Protein AF-A0A1J5PJY6-F1 (afdb_monomer_lite)

Sequence (87 aa):
MMPTGKDAYEITKDYIQSSVKAFDAEFPDKDYEFTQNADSVYIIKSHFDSRSINGTEVKTEFTATLKYNGGSSSDKHNWILVKLEEF

Radius of gyration: 13.1 Å; chains: 1; bounding box: 35×18×34 Å

Foldseek 3Di:
DQDDLQLVVVLVCVVCVVPDPQPDKAFDSPAKDWDADPQQKIKIWGWIWGADPVRDIDIKTKIWIKHAQDDDSNDNVRIDTPDMDID

Organism: NCBI:txid410659

pLDDT: mean 89.65, std 8.18, range [59.72, 96.69]

Secondary structure (DSSP, 8-state):
-PPPHHHHHHHHHHHHHHHS--TT-B--TTS-EEEEETTTEEEEEEEEEEE-TTS-EEEEEEEEEEEE-SS-TT-GGGEEEEEEEE-

Structure (mmCIF, N/CA/C/O backbone):
data_AF-A0A1J5PJY6-F1
#
_entry.id   AF-A0A1J5PJY6-F1
#
loop_
_atom_site.group_PDB
_atom_site.id
_atom_site.type_symbol
_atom_site.label_atom_id
_atom_site.label_alt_id
_atom_site.label_comp_id
_atom_site.label_asym_id
_atom_site.label_entity_id
_atom_site.label_seq_id
_atom_site.pdbx_PDB_ins_code
_atom_site.Cartn_x
_atom_site.Cartn_y
_atom_site.Cartn_z
_atom_site.occupancy
_atom_site.B_iso_or_equiv
_atom_site.auth_seq_id
_atom_site.auth_comp_id
_atom_site.auth_asym_id
_atom_site.auth_atom_id
_atom_site.pdbx_PDB_model_num
ATOM 1 N N . MET A 1 1 ? 13.560 6.219 -13.174 1.00 78.00 1 MET A N 1
ATOM 2 C CA . MET A 1 1 ? 13.941 5.944 -11.771 1.00 78.00 1 MET A CA 1
ATOM 3 C C . MET A 1 1 ? 12.946 4.934 -11.226 1.00 78.00 1 MET A C 1
ATOM 5 O O . MET A 1 1 ? 11.791 5.005 -11.631 1.00 78.00 1 MET A O 1
ATOM 9 N N . MET A 1 2 ? 13.382 3.973 -10.412 1.00 87.31 2 MET A N 1
ATOM 10 C CA . MET A 1 2 ? 12.444 3.044 -9.773 1.00 87.31 2 MET A CA 1
ATOM 11 C C . MET A 1 2 ? 11.712 3.757 -8.626 1.00 87.31 2 MET A C 1
ATOM 13 O O . MET A 1 2 ? 12.353 4.559 -7.943 1.00 87.31 2 MET A O 1
ATOM 17 N N . PRO A 1 3 ? 10.413 3.487 -8.413 1.00 92.62 3 PRO A N 1
ATOM 18 C CA . PRO A 1 3 ? 9.685 4.001 -7.259 1.00 92.62 3 PRO A CA 1
ATOM 19 C C . PRO A 1 3 ? 10.323 3.606 -5.924 1.00 92.62 3 PRO A C 1
ATOM 21 O O . PRO A 1 3 ? 10.945 2.546 -5.803 1.00 92.62 3 PRO A O 1
ATOM 24 N N . THR A 1 4 ? 10.125 4.445 -4.915 1.00 93.81 4 THR A N 1
ATOM 25 C CA . THR A 1 4 ? 10.523 4.185 -3.530 1.00 93.81 4 THR A CA 1
ATOM 26 C C . THR A 1 4 ? 9.438 3.417 -2.772 1.00 93.81 4 THR A C 1
ATOM 28 O O . THR A 1 4 ? 8.299 3.301 -3.226 1.00 93.81 4 THR A O 1
ATOM 31 N N . GLY A 1 5 ? 9.768 2.935 -1.569 1.00 92.81 5 GLY A N 1
ATOM 32 C CA . GLY A 1 5 ? 8.769 2.384 -0.649 1.00 92.81 5 GLY A CA 1
ATOM 33 C C . GLY A 1 5 ? 7.659 3.378 -0.306 1.00 92.81 5 GLY A C 1
ATOM 34 O O . GLY A 1 5 ? 6.505 2.980 -0.206 1.00 92.81 5 GLY A O 1
ATOM 35 N N . LYS A 1 6 ? 7.986 4.676 -0.222 1.00 94.50 6 LYS A N 1
ATOM 36 C CA . LYS A 1 6 ? 7.003 5.735 0.023 1.00 94.50 6 LYS A CA 1
ATOM 37 C C . LYS A 1 6 ? 6.018 5.865 -1.136 1.00 94.50 6 LYS A C 1
ATOM 39 O O . LYS A 1 6 ? 4.823 5.932 -0.889 1.00 94.50 6 LYS A O 1
ATOM 44 N N . ASP A 1 7 ? 6.502 5.861 -2.379 1.00 95.06 7 ASP A N 1
ATOM 45 C CA . ASP A 1 7 ? 5.626 5.903 -3.559 1.00 95.06 7 ASP A CA 1
ATOM 46 C C . ASP A 1 7 ? 4.644 4.723 -3.550 1.00 95.06 7 ASP A C 1
ATOM 48 O O . ASP A 1 7 ? 3.439 4.907 -3.684 1.00 95.06 7 ASP A O 1
ATOM 52 N N . ALA A 1 8 ? 5.154 3.508 -3.326 1.00 95.56 8 ALA A N 1
ATOM 53 C CA . ALA A 1 8 ? 4.323 2.311 -3.250 1.00 95.56 8 ALA A CA 1
ATOM 54 C C . ALA A 1 8 ? 3.324 2.365 -2.078 1.00 95.56 8 ALA A C 1
ATOM 56 O O . ALA A 1 8 ? 2.187 1.911 -2.221 1.00 95.56 8 ALA A O 1
ATOM 57 N N . TYR A 1 9 ? 3.722 2.935 -0.936 1.00 96.19 9 TYR A N 1
ATOM 58 C CA . TYR A 1 9 ? 2.856 3.097 0.229 1.00 96.19 9 TYR A CA 1
ATOM 59 C C . TYR A 1 9 ? 1.702 4.069 -0.036 1.00 96.19 9 TYR A C 1
ATOM 61 O O . TYR A 1 9 ? 0.557 3.710 0.221 1.00 96.19 9 TYR A O 1
ATOM 69 N N . GLU A 1 10 ? 1.959 5.241 -0.625 1.00 95.50 10 GLU A N 1
ATOM 70 C CA . GLU A 1 10 ? 0.891 6.191 -0.985 1.00 95.50 10 GLU A CA 1
ATOM 71 C C . GLU A 1 10 ? -0.124 5.558 -1.949 1.00 95.50 10 GLU A C 1
ATOM 73 O O . GLU A 1 10 ? -1.328 5.599 -1.706 1.00 95.50 10 GLU A O 1
ATOM 78 N N . ILE A 1 11 ? 0.352 4.851 -2.979 1.00 96.00 11 ILE A N 1
ATOM 79 C CA . ILE A 1 11 ? -0.532 4.132 -3.907 1.00 96.00 11 ILE A CA 1
ATOM 80 C C . ILE A 1 11 ? -1.3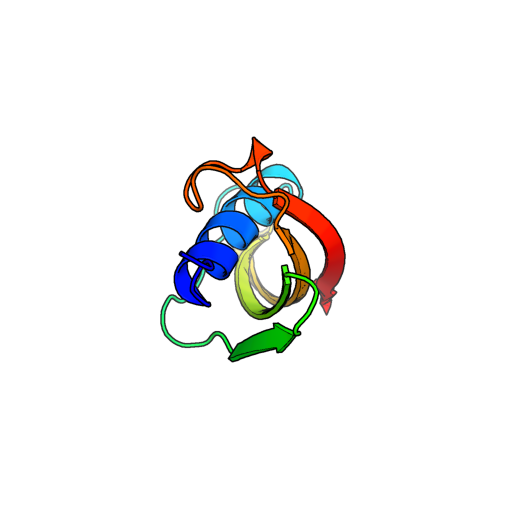29 3.028 -3.196 1.00 96.00 11 ILE A C 1
ATOM 82 O O . ILE A 1 11 ? -2.483 2.764 -3.540 1.00 96.00 11 ILE A O 1
ATOM 86 N N . THR A 1 12 ? -0.742 2.380 -2.186 1.00 94.94 12 THR A N 1
ATOM 87 C CA . THR A 1 12 ? -1.442 1.380 -1.369 1.00 94.94 12 THR A CA 1
ATOM 88 C C . THR A 1 12 ? -2.609 2.000 -0.610 1.00 94.94 12 THR A C 1
ATOM 90 O O . THR A 1 12 ? -3.702 1.432 -0.640 1.00 94.94 12 THR A O 1
ATOM 93 N N . LYS A 1 13 ? -2.417 3.174 0.011 1.00 93.81 13 LYS A N 1
ATOM 94 C CA . LYS A 1 13 ? -3.491 3.909 0.700 1.00 93.81 13 LYS A CA 1
ATOM 95 C C . LYS A 1 13 ? -4.646 4.198 -0.254 1.00 93.81 13 LYS A C 1
ATOM 97 O O . LYS A 1 13 ? -5.786 3.879 0.072 1.00 93.81 13 LYS A O 1
ATOM 102 N N . ASP A 1 14 ? -4.348 4.671 -1.466 1.00 92.31 14 ASP A N 1
ATOM 103 C CA . ASP A 1 14 ? -5.367 4.948 -2.486 1.00 92.31 14 ASP A CA 1
ATOM 104 C C . ASP A 1 14 ? -6.166 3.697 -2.874 1.00 92.31 14 ASP A C 1
ATOM 106 O O . ASP A 1 14 ? -7.363 3.774 -3.170 1.00 92.31 14 ASP A O 1
ATOM 110 N N . TYR A 1 15 ? -5.514 2.533 -2.962 1.00 92.00 15 TYR A N 1
ATOM 111 C CA . TYR A 1 15 ? -6.195 1.265 -3.229 1.00 92.00 15 TYR A CA 1
ATOM 112 C C . TYR A 1 15 ? -7.081 0.843 -2.060 1.00 92.00 15 TYR A C 1
ATOM 114 O O . TYR A 1 15 ? -8.251 0.528 -2.284 1.00 92.00 15 TYR A O 1
ATOM 122 N N . ILE A 1 16 ? -6.550 0.884 -0.837 1.00 89.69 16 ILE A N 1
ATOM 123 C CA . ILE A 1 16 ? -7.279 0.493 0.369 1.00 89.69 16 ILE A CA 1
ATOM 124 C C . ILE A 1 16 ? -8.490 1.410 0.547 1.00 89.69 16 ILE A C 1
ATOM 126 O O . ILE A 1 16 ? -9.605 0.905 0.511 1.00 89.69 16 ILE A O 1
ATOM 130 N N . GLN A 1 17 ? -8.321 2.734 0.571 1.00 87.75 17 GLN A N 1
ATOM 131 C CA . GLN A 1 17 ? -9.420 3.706 0.700 1.00 87.75 17 GLN A CA 1
ATOM 132 C C . GLN A 1 17 ? -10.519 3.547 -0.363 1.00 87.75 17 GLN A C 1
ATOM 134 O O . GLN A 1 17 ? -11.686 3.805 -0.089 1.00 87.75 17 GLN A O 1
ATOM 139 N N . SER A 1 18 ? -10.168 3.102 -1.575 1.00 84.12 18 SER A N 1
ATOM 140 C CA . SER A 1 18 ? -11.161 2.817 -2.623 1.00 84.12 18 SER A CA 1
ATOM 141 C C . SER A 1 18 ? -11.924 1.502 -2.398 1.00 84.12 18 SER A C 1
ATOM 143 O O . SER A 1 18 ? -13.005 1.321 -2.957 1.00 84.12 18 SER A O 1
ATOM 145 N N . SER A 1 19 ? -11.345 0.558 -1.653 1.00 78.25 19 SER A N 1
ATOM 146 C CA . SER A 1 19 ? -11.846 -0.813 -1.482 1.00 78.25 19 SER A CA 1
ATOM 147 C C . SER A 1 19 ? -12.575 -1.038 -0.156 1.00 78.25 19 SER A C 1
ATOM 149 O O . SER A 1 19 ? -13.645 -1.651 -0.146 1.00 78.25 19 SER A O 1
ATOM 151 N N . VAL A 1 20 ? -12.052 -0.507 0.952 1.00 69.75 20 VAL A N 1
ATOM 152 C CA . VAL A 1 20 ? -12.727 -0.562 2.245 1.00 69.75 20 VAL A CA 1
ATOM 153 C C . VAL A 1 20 ? -13.769 0.541 2.318 1.00 69.75 20 VAL A C 1
ATOM 155 O O . VAL A 1 20 ? -13.491 1.715 2.101 1.00 69.75 20 VAL A O 1
ATOM 158 N N . LYS A 1 21 ? -14.994 0.173 2.703 1.00 63.91 21 LYS A N 1
ATOM 159 C CA . LYS A 1 21 ? -16.061 1.120 3.071 1.00 63.91 21 LYS A CA 1
ATOM 160 C C . LYS A 1 21 ? -15.788 1.780 4.434 1.00 63.91 21 LYS A C 1
ATOM 162 O O . LYS A 1 21 ? -16.708 1.969 5.226 1.00 63.91 21 LYS A O 1
ATOM 167 N N . ALA A 1 22 ? -14.529 2.065 4.738 1.00 59.78 22 ALA A N 1
ATOM 168 C CA . ALA A 1 22 ? -14.115 2.773 5.931 1.00 59.78 22 ALA A CA 1
ATOM 169 C C . ALA A 1 22 ? -14.110 4.261 5.583 1.00 59.78 22 ALA A C 1
ATOM 171 O O . ALA A 1 22 ? -13.213 4.742 4.900 1.00 59.78 22 ALA A O 1
ATOM 172 N N . PHE A 1 23 ? -15.155 4.973 6.007 1.00 59.72 23 PHE A N 1
ATOM 173 C CA . PHE A 1 23 ? -15.308 6.405 5.731 1.00 59.72 23 PHE A CA 1
ATOM 174 C C . PHE A 1 23 ? -14.167 7.260 6.319 1.00 59.72 23 PHE A C 1
ATOM 176 O O . PHE A 1 23 ? -13.937 8.350 5.814 1.00 59.72 23 PHE A O 1
ATOM 183 N N . ASP A 1 24 ? -13.429 6.733 7.305 1.00 76.12 24 ASP A N 1
ATOM 184 C CA . ASP A 1 24 ? -12.364 7.423 8.044 1.00 76.12 24 ASP A CA 1
ATOM 185 C C . ASP A 1 24 ? -11.161 6.483 8.288 1.00 76.12 24 ASP A C 1
ATOM 187 O O . ASP A 1 24 ? -10.830 6.176 9.431 1.00 76.12 24 ASP A O 1
ATOM 191 N N . ALA A 1 25 ? -10.559 5.928 7.228 1.00 86.56 25 ALA A N 1
ATOM 192 C CA . ALA A 1 25 ? -9.339 5.124 7.368 1.00 86.56 25 ALA A CA 1
ATOM 193 C C . ALA A 1 25 ? -8.097 6.025 7.511 1.00 86.56 25 ALA A C 1
ATOM 195 O O . ALA A 1 25 ? -7.740 6.749 6.574 1.00 86.56 25 ALA A O 1
ATOM 196 N N . GLU A 1 26 ? -7.426 5.953 8.660 1.00 90.25 26 GLU A N 1
ATOM 197 C CA . GLU A 1 26 ? -6.179 6.658 8.965 1.00 90.25 26 GLU A CA 1
ATOM 198 C C . GLU A 1 26 ? -4.973 5.726 8.802 1.00 90.25 26 GLU A C 1
ATOM 200 O O . GLU A 1 26 ? -4.961 4.599 9.295 1.00 90.25 26 GLU A O 1
ATOM 205 N N . PHE A 1 27 ? -3.943 6.202 8.099 1.00 91.06 27 PHE A N 1
ATOM 206 C CA . PHE A 1 27 ? -2.747 5.426 7.769 1.00 91.06 27 PHE A CA 1
ATOM 207 C C . PHE A 1 27 ? -1.508 6.073 8.408 1.00 91.06 27 PHE A C 1
ATOM 209 O O . PHE A 1 27 ? -1.206 7.229 8.099 1.00 91.06 27 PHE A O 1
ATOM 216 N N . PRO A 1 28 ? -0.760 5.365 9.267 1.00 88.81 28 PRO A N 1
ATOM 217 C CA . PRO A 1 28 ? 0.428 5.906 9.910 1.00 88.81 28 PRO A CA 1
ATOM 218 C C . PRO A 1 28 ? 1.636 5.923 8.964 1.00 88.81 28 PRO A C 1
ATOM 220 O O . PRO A 1 28 ? 2.194 4.893 8.599 1.00 88.81 28 PRO A O 1
ATOM 223 N N . ASP A 1 29 ? 2.132 7.121 8.654 1.00 82.50 29 ASP A N 1
ATOM 224 C CA . ASP A 1 29 ? 3.241 7.335 7.708 1.00 82.50 29 ASP A CA 1
ATOM 225 C C . ASP A 1 29 ? 4.604 6.760 8.128 1.00 82.50 29 ASP A C 1
ATOM 227 O O . ASP A 1 29 ? 5.530 6.710 7.315 1.00 82.50 29 ASP A O 1
ATOM 231 N N . LY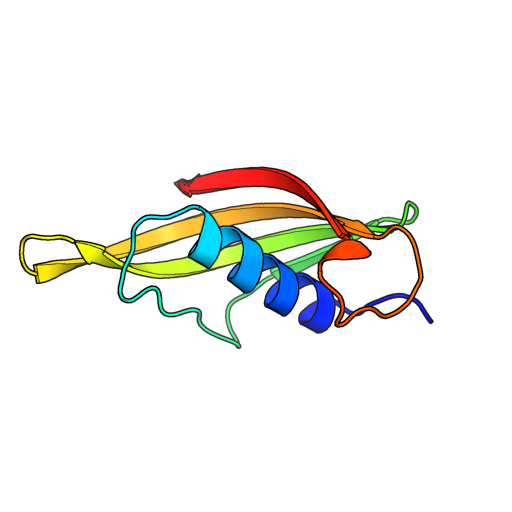S A 1 30 ? 4.766 6.379 9.400 1.00 80.69 30 LYS A N 1
ATOM 232 C CA . LYS A 1 30 ? 6.058 5.970 9.979 1.00 80.69 30 LYS A CA 1
ATOM 233 C C . LYS A 1 30 ? 6.168 4.478 10.286 1.00 80.69 30 LYS A C 1
ATOM 235 O O . LYS A 1 30 ? 7.282 4.010 10.498 1.00 80.69 30 LYS A O 1
ATOM 240 N N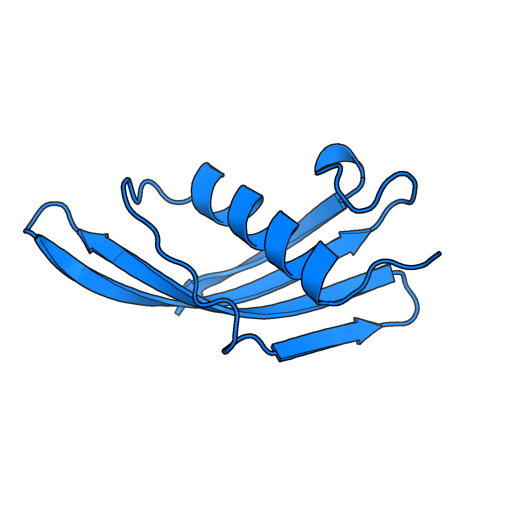 . ASP A 1 31 ? 5.056 3.749 10.240 1.00 84.19 31 ASP A N 1
ATOM 241 C CA . ASP A 1 31 ? 4.965 2.371 10.735 1.00 84.19 31 ASP A CA 1
ATOM 242 C C . ASP A 1 31 ? 4.674 1.378 9.599 1.00 84.19 31 ASP A C 1
ATOM 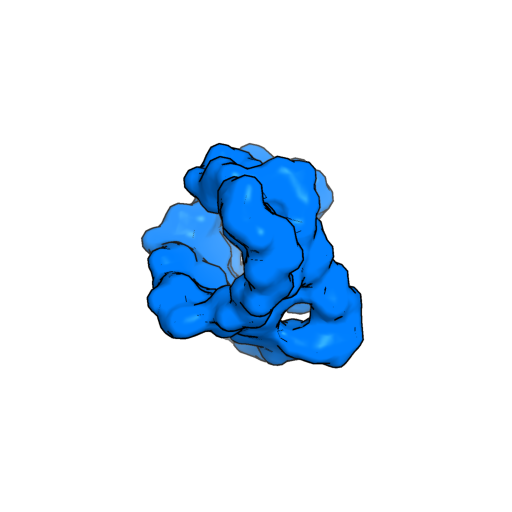244 O O . ASP A 1 31 ? 3.914 0.421 9.759 1.00 84.19 31 ASP A O 1
ATOM 248 N N . TYR A 1 32 ? 5.242 1.625 8.416 1.00 91.62 32 TYR A N 1
ATOM 249 C CA . TYR A 1 32 ? 5.187 0.677 7.310 1.00 91.62 32 TYR A CA 1
ATOM 250 C C . TYR A 1 32 ? 6.560 0.072 7.039 1.00 91.62 32 TYR A C 1
ATOM 252 O O . TYR A 1 32 ? 7.591 0.747 7.036 1.00 91.62 32 TYR A O 1
ATOM 260 N N . GLU A 1 33 ? 6.554 -1.221 6.753 1.00 94.12 33 GLU A N 1
ATOM 261 C CA . GLU A 1 33 ? 7.693 -1.920 6.188 1.00 94.12 33 GLU A CA 1
ATOM 262 C C . GLU A 1 33 ? 7.473 -2.072 4.689 1.00 94.12 33 GLU A C 1
ATOM 264 O O . GLU A 1 33 ? 6.352 -2.321 4.231 1.00 94.12 33 GLU A O 1
ATOM 269 N N . PHE A 1 34 ? 8.549 -1.959 3.912 1.00 94.56 34 PHE A N 1
ATOM 270 C CA . PHE A 1 34 ? 8.494 -2.278 2.495 1.00 94.56 34 PHE A CA 1
ATOM 271 C C . PHE A 1 34 ? 9.642 -3.183 2.070 1.00 94.56 34 PHE A C 1
ATOM 273 O O . PHE A 1 34 ? 10.762 -3.097 2.569 1.00 94.56 34 PHE A O 1
ATOM 280 N N . THR A 1 35 ? 9.360 -4.047 1.103 1.00 94.44 35 THR A N 1
ATOM 281 C CA . THR A 1 35 ? 10.362 -4.834 0.383 1.00 94.44 35 THR A CA 1
ATOM 282 C C . THR A 1 35 ? 10.173 -4.609 -1.107 1.00 94.44 35 THR A C 1
ATOM 284 O O . THR A 1 35 ? 9.055 -4.700 -1.613 1.00 94.44 35 THR A O 1
ATOM 287 N N .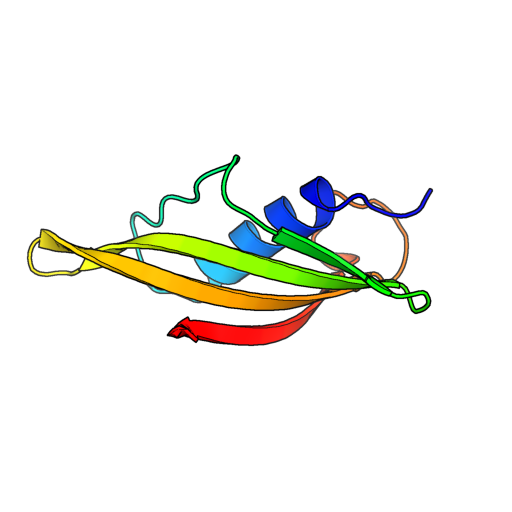 GLN A 1 36 ? 11.266 -4.316 -1.808 1.00 90.56 36 GLN A N 1
ATOM 288 C CA . GLN A 1 36 ? 11.286 -4.198 -3.261 1.00 90.56 36 GLN A CA 1
ATOM 289 C C . GLN A 1 36 ? 12.042 -5.386 -3.856 1.00 90.56 36 GLN A C 1
ATOM 291 O O . GLN A 1 36 ? 13.196 -5.630 -3.508 1.00 90.56 36 GLN A O 1
ATOM 296 N N . ASN A 1 37 ? 11.405 -6.080 -4.795 1.00 84.69 37 ASN A N 1
ATOM 297 C CA . ASN A 1 37 ? 12.027 -7.149 -5.570 1.00 84.69 37 ASN A CA 1
ATOM 298 C C . ASN A 1 37 ? 12.468 -6.637 -6.952 1.00 84.69 37 ASN A C 1
ATOM 300 O O . ASN A 1 37 ? 11.983 -5.612 -7.437 1.00 84.69 37 ASN A O 1
ATOM 304 N N . ALA A 1 38 ? 13.374 -7.375 -7.603 1.00 76.69 38 ALA A N 1
ATOM 305 C CA . ALA A 1 38 ? 13.969 -6.992 -8.889 1.00 76.69 38 ALA A CA 1
ATOM 306 C C . ALA A 1 38 ? 12.940 -6.797 -10.025 1.00 76.69 38 ALA A C 1
ATOM 308 O O . ALA A 1 38 ? 13.167 -5.985 -10.917 1.00 76.69 38 ALA A O 1
ATOM 309 N N . ASP A 1 39 ? 11.783 -7.459 -9.951 1.00 82.38 39 ASP A N 1
ATOM 310 C CA . ASP A 1 39 ? 10.731 -7.429 -10.979 1.00 82.38 39 ASP A CA 1
ATOM 311 C C . ASP A 1 39 ? 9.730 -6.269 -10.822 1.00 82.38 39 ASP A C 1
ATOM 313 O O . ASP A 1 39 ? 8.562 -6.386 -11.204 1.00 82.38 39 ASP A O 1
ATOM 317 N N . SER A 1 40 ? 10.154 -5.154 -10.214 1.00 91.12 40 SER A N 1
ATOM 318 C CA . SER A 1 40 ? 9.287 -3.995 -9.933 1.00 91.12 40 SER A CA 1
ATOM 319 C C . SER A 1 40 ? 8.068 -4.347 -9.066 1.00 91.12 40 SER A C 1
ATOM 321 O O . SER A 1 40 ? 7.005 -3.733 -9.182 1.00 91.12 40 SER A O 1
ATOM 323 N N . VAL A 1 41 ? 8.231 -5.343 -8.191 1.00 94.94 41 VAL A N 1
ATOM 324 C CA . VAL A 1 41 ? 7.225 -5.769 -7.213 1.00 94.94 41 VAL A CA 1
ATOM 325 C C . VAL A 1 41 ? 7.562 -5.180 -5.851 1.00 94.94 41 VAL A C 1
ATOM 327 O O . VAL A 1 41 ? 8.699 -5.281 -5.387 1.00 94.94 41 VAL A O 1
ATOM 330 N N . TYR A 1 42 ? 6.555 -4.593 -5.215 1.00 96.44 42 TYR A N 1
ATOM 331 C CA . TYR A 1 42 ? 6.636 -3.929 -3.924 1.00 96.44 42 TYR A CA 1
ATOM 332 C C . TYR A 1 42 ? 5.687 -4.618 -2.957 1.00 96.44 42 TYR A C 1
ATOM 334 O O . TYR A 1 42 ? 4.504 -4.774 -3.252 1.00 96.44 42 TYR A O 1
ATOM 342 N N . ILE A 1 43 ? 6.208 -5.033 -1.809 1.00 96.50 43 ILE A N 1
ATOM 343 C CA . ILE A 1 43 ? 5.420 -5.603 -0.719 1.00 96.50 43 ILE A CA 1
ATOM 344 C C . ILE A 1 43 ? 5.415 -4.581 0.404 1.00 96.50 43 ILE A C 1
ATOM 346 O O . ILE A 1 43 ? 6.483 -4.199 0.875 1.00 96.50 43 ILE A O 1
ATOM 350 N N . ILE A 1 44 ? 4.228 -4.156 0.812 1.00 96.50 44 ILE A N 1
ATOM 351 C CA . ILE A 1 44 ? 3.987 -3.192 1.879 1.00 96.50 44 ILE A CA 1
ATOM 352 C C . ILE A 1 44 ? 3.296 -3.921 3.020 1.00 96.50 44 ILE A C 1
ATOM 354 O O . ILE A 1 44 ? 2.271 -4.566 2.802 1.00 96.50 44 ILE A O 1
ATOM 358 N N . LYS A 1 45 ? 3.835 -3.795 4.230 1.00 96.25 45 LYS A N 1
ATOM 359 C CA . LYS A 1 45 ? 3.175 -4.233 5.460 1.00 96.25 45 LYS A CA 1
ATOM 360 C C . LYS A 1 45 ? 2.940 -3.023 6.337 1.00 96.25 45 LYS A C 1
ATOM 362 O O . LYS A 1 45 ? 3.872 -2.261 6.582 1.00 96.25 45 LYS A O 1
ATOM 367 N N . SER A 1 46 ? 1.708 -2.825 6.775 1.00 96.12 46 SER 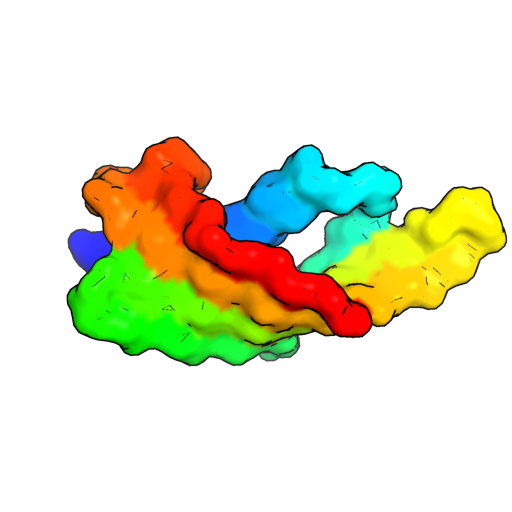A N 1
ATOM 368 C CA . SER A 1 46 ? 1.355 -1.730 7.676 1.00 96.12 46 SER A CA 1
ATOM 369 C C . SER A 1 46 ? 0.004 -2.029 8.322 1.00 96.12 46 SER A C 1
ATOM 371 O O . SER A 1 46 ? -0.460 -3.168 8.320 1.00 96.12 46 SER A O 1
ATOM 373 N N . HIS A 1 47 ? -0.624 -1.007 8.880 1.00 94.31 47 HIS A N 1
ATOM 374 C CA . HIS A 1 47 ? -1.991 -1.059 9.361 1.00 94.31 47 HIS A CA 1
ATOM 375 C C . HIS A 1 47 ? -2.726 0.218 8.970 1.00 94.31 47 HIS A C 1
ATOM 377 O O . HIS A 1 47 ? -2.106 1.199 8.556 1.00 94.31 47 HIS A O 1
ATOM 383 N N . PHE A 1 48 ? -4.042 0.197 9.107 1.00 92.62 48 PHE A N 1
ATOM 384 C CA . PHE A 1 48 ? -4.850 1.403 9.157 1.00 92.62 48 PHE A CA 1
ATOM 385 C C . PHE A 1 48 ? -5.832 1.307 10.315 1.00 92.62 48 PHE A C 1
ATOM 387 O O . PHE A 1 48 ? -6.293 0.218 10.665 1.00 92.62 48 PHE A O 1
ATOM 394 N N . ASP A 1 49 ? -6.150 2.454 10.895 1.00 91.25 49 ASP A N 1
ATOM 395 C CA . ASP A 1 49 ? -7.188 2.573 11.906 1.00 91.25 49 ASP A CA 1
ATOM 396 C C . ASP A 1 49 ? -8.462 3.067 11.224 1.00 91.25 49 ASP A C 1
ATOM 398 O O . ASP A 1 49 ? -8.434 3.979 10.401 1.00 91.25 49 ASP A O 1
ATOM 402 N N . SER A 1 50 ? -9.593 2.432 11.510 1.00 89.06 50 SER A N 1
ATOM 403 C CA . SER A 1 50 ? -10.886 2.800 10.937 1.00 89.06 50 SER A CA 1
ATOM 404 C C . SER A 1 50 ? -11.971 2.811 11.997 1.00 89.06 50 SER A C 1
ATOM 406 O O . SER A 1 50 ? -11.922 2.070 12.978 1.00 89.06 50 SER A O 1
ATOM 408 N N . ARG A 1 51 ? -12.997 3.638 11.801 1.00 84.62 51 ARG A N 1
ATOM 409 C CA . ARG A 1 51 ? -14.165 3.649 12.682 1.00 84.62 51 ARG A CA 1
ATOM 410 C C . ARG A 1 51 ? -15.287 2.800 12.094 1.00 84.62 51 ARG A C 1
ATOM 412 O O . ARG A 1 51 ? -15.776 3.056 10.995 1.00 84.62 51 ARG A O 1
ATOM 419 N N . SER A 1 52 ? -15.726 1.799 12.850 1.00 75.69 52 SER A N 1
ATOM 420 C CA . SER A 1 52 ? -16.924 1.024 12.516 1.00 75.69 52 SER A CA 1
ATOM 421 C C . SER A 1 52 ? -18.198 1.865 12.669 1.00 75.69 52 SER A C 1
ATOM 423 O O . SER A 1 52 ? -18.217 2.877 13.371 1.00 75.69 52 SER A O 1
ATOM 425 N N . ILE A 1 53 ? -19.308 1.398 12.089 1.00 75.94 53 ILE A N 1
ATOM 426 C CA . ILE A 1 53 ? -20.625 2.056 12.196 1.00 75.94 53 ILE A CA 1
ATOM 427 C C . ILE A 1 53 ? -21.097 2.290 13.644 1.00 75.94 53 ILE A C 1
ATOM 429 O O . ILE A 1 53 ? -21.913 3.174 13.886 1.00 75.94 53 ILE A O 1
ATOM 433 N N . ASN A 1 54 ? -20.570 1.527 14.606 1.00 80.50 54 ASN A N 1
ATOM 434 C CA . ASN A 1 54 ? -20.926 1.617 16.023 1.00 80.50 54 ASN A CA 1
ATOM 435 C C . ASN A 1 54 ? -19.993 2.556 16.811 1.00 80.50 54 ASN A C 1
ATOM 437 O O . ASN A 1 54 ? -20.094 2.634 18.033 1.00 80.50 54 ASN A O 1
ATOM 441 N N . GLY A 1 55 ? -19.065 3.240 16.135 1.00 79.25 55 GLY A N 1
ATOM 442 C CA . GLY A 1 55 ? -18.108 4.160 16.750 1.00 79.25 55 GLY A CA 1
ATOM 443 C C . GLY A 1 55 ? -16.857 3.495 17.328 1.00 79.25 55 GLY A C 1
ATOM 444 O O . GLY A 1 55 ? -15.984 4.198 17.824 1.00 79.25 55 GLY A O 1
ATOM 445 N N . THR A 1 56 ? -16.740 2.166 17.256 1.00 83.69 56 THR A N 1
ATOM 446 C CA . THR A 1 56 ? -15.537 1.442 17.689 1.00 83.69 56 THR A CA 1
ATOM 447 C C . THR A 1 56 ? -14.411 1.639 16.682 1.00 83.69 56 THR A C 1
ATOM 449 O O . THR A 1 56 ? -14.623 1.401 15.489 1.00 83.69 56 THR A O 1
ATOM 452 N N . GLU A 1 57 ? -13.242 2.045 17.173 1.00 87.62 57 GLU A N 1
ATOM 453 C CA . GLU A 1 57 ? -11.993 2.064 16.410 1.00 87.62 57 GLU A CA 1
ATOM 454 C C . GLU A 1 57 ? -11.477 0.638 16.217 1.00 87.62 57 GLU A C 1
ATOM 456 O O . GLU A 1 57 ? -11.413 -0.160 17.155 1.00 87.62 57 GLU A O 1
ATOM 461 N N . VAL A 1 58 ? -11.154 0.316 14.972 1.00 88.75 58 VAL A N 1
ATOM 462 C CA . VAL A 1 58 ? -10.660 -0.978 14.528 1.00 88.75 58 VAL A CA 1
ATOM 463 C C . VAL A 1 58 ? -9.339 -0.735 13.827 1.00 88.75 58 VAL A C 1
ATOM 465 O O . VAL A 1 58 ? -9.296 -0.080 12.786 1.00 88.75 58 VAL A O 1
ATOM 468 N N . LYS A 1 59 ? -8.281 -1.292 14.406 1.00 91.69 59 LYS A N 1
ATOM 469 C CA . LYS A 1 59 ? -6.981 -1.404 13.766 1.00 91.69 59 LYS A CA 1
ATOM 470 C C . LYS A 1 59 ? -6.980 -2.643 12.881 1.00 91.69 59 LYS A C 1
ATOM 472 O O . LYS A 1 59 ? -7.226 -3.739 13.381 1.00 91.69 59 LYS A O 1
ATOM 477 N N . THR A 1 60 ? -6.696 -2.467 11.599 1.00 91.31 60 THR A N 1
ATOM 478 C CA . THR A 1 60 ? -6.590 -3.557 10.626 1.00 91.31 60 THR A CA 1
ATOM 479 C C . THR A 1 60 ? -5.171 -3.604 10.099 1.00 91.31 60 THR A C 1
ATOM 481 O O . THR A 1 60 ? -4.687 -2.643 9.496 1.00 91.31 60 THR A O 1
ATOM 484 N N . GLU A 1 61 ? -4.488 -4.717 10.343 1.00 94.62 61 GLU A N 1
ATOM 485 C CA . GLU A 1 61 ? -3.171 -4.953 9.764 1.00 94.62 61 GLU A CA 1
ATOM 486 C C . GLU A 1 61 ? -3.337 -5.417 8.321 1.00 94.62 61 GLU A C 1
ATOM 488 O O . GLU A 1 61 ? -4.293 -6.113 7.982 1.00 94.62 61 GLU A O 1
ATOM 493 N N . PHE A 1 62 ? -2.409 -5.039 7.447 1.00 94.12 62 PHE A N 1
ATOM 494 C CA . PHE A 1 62 ? -2.467 -5.465 6.060 1.00 94.12 62 PHE A CA 1
ATOM 495 C C . PHE A 1 62 ? -1.099 -5.779 5.470 1.00 94.12 62 PHE A C 1
ATOM 497 O O . PHE A 1 62 ? -0.062 -5.228 5.849 1.00 94.12 62 PHE A O 1
ATOM 504 N N . THR A 1 63 ? -1.123 -6.650 4.465 1.00 96.44 63 THR A N 1
ATOM 505 C CA . THR A 1 63 ? -0.025 -6.855 3.523 1.00 96.44 63 THR A CA 1
ATOM 506 C C . THR A 1 63 ? -0.528 -6.609 2.105 1.00 96.44 63 THR A C 1
ATOM 508 O O . THR A 1 63 ? -1.417 -7.305 1.616 1.00 96.44 63 THR A O 1
ATOM 511 N N . ALA A 1 64 ? 0.064 -5.632 1.422 1.00 95.94 64 ALA A N 1
ATOM 512 C CA . ALA A 1 64 ? -0.241 -5.303 0.037 1.00 95.94 64 ALA A CA 1
ATOM 513 C C . ALA A 1 64 ? 0.940 -5.655 -0.869 1.00 95.94 64 ALA A C 1
ATOM 515 O O . ALA A 1 64 ? 2.090 -5.350 -0.566 1.00 95.94 64 ALA A O 1
ATOM 516 N N . THR A 1 65 ? 0.659 -6.286 -2.004 1.00 96.56 65 THR A N 1
ATOM 517 C CA . THR A 1 65 ? 1.636 -6.537 -3.067 1.00 96.56 65 THR A CA 1
ATOM 518 C C . THR A 1 65 ? 1.244 -5.727 -4.291 1.00 96.56 65 THR A C 1
ATOM 520 O O . THR A 1 65 ? 0.169 -5.941 -4.854 1.00 96.56 65 THR A O 1
ATOM 523 N N . LEU A 1 66 ? 2.121 -4.828 -4.728 1.00 96.19 66 LEU A N 1
ATOM 524 C CA . LEU A 1 66 ? 1.939 -4.012 -5.921 1.00 96.19 66 LEU A CA 1
ATOM 525 C C . LEU A 1 66 ? 2.987 -4.341 -6.972 1.00 96.19 66 LEU A C 1
ATOM 527 O O . LEU A 1 66 ? 4.134 -4.651 -6.657 1.00 96.19 66 LEU A O 1
ATOM 531 N N . LYS A 1 67 ? 2.598 -4.214 -8.236 1.00 96.25 67 LYS A N 1
ATOM 532 C CA . LYS A 1 67 ? 3.507 -4.255 -9.376 1.00 96.25 67 LYS A CA 1
ATOM 533 C C . LYS A 1 67 ? 3.504 -2.906 -10.077 1.00 96.25 67 LYS A C 1
ATOM 535 O O . LYS A 1 67 ? 2.441 -2.406 -10.441 1.00 96.25 67 LYS A O 1
ATOM 540 N N . TYR A 1 68 ? 4.688 -2.344 -10.279 1.00 96.38 68 TYR A N 1
ATOM 541 C CA . TYR A 1 68 ? 4.874 -1.115 -11.038 1.00 96.38 68 TYR A CA 1
ATOM 542 C C . TYR A 1 68 ? 5.119 -1.417 -12.520 1.00 96.38 68 TYR A C 1
ATOM 544 O O . TYR A 1 68 ? 5.967 -2.243 -12.856 1.00 96.38 68 TYR A O 1
ATOM 552 N N . ASN A 1 69 ? 4.396 -0.730 -13.406 1.00 95.19 69 ASN A N 1
ATOM 553 C CA . ASN A 1 69 ? 4.429 -0.952 -14.856 1.00 95.19 69 ASN A CA 1
ATOM 554 C C . ASN A 1 69 ? 5.227 0.112 -15.632 1.00 95.19 69 ASN A C 1
ATOM 556 O O . ASN A 1 69 ? 5.278 0.057 -16.860 1.00 95.19 69 ASN A O 1
ATOM 560 N N . GLY A 1 70 ? 5.873 1.057 -14.942 1.00 92.44 70 GLY A N 1
ATOM 561 C CA . GLY A 1 70 ? 6.584 2.175 -15.570 1.00 92.44 70 GLY A CA 1
ATOM 562 C C . GLY A 1 70 ? 5.703 3.412 -15.768 1.00 92.44 70 GLY A C 1
ATOM 563 O O . GLY A 1 70 ? 4.485 3.323 -15.730 1.00 92.44 70 GLY A O 1
ATOM 564 N N . GLY A 1 71 ? 6.327 4.578 -15.967 1.00 93.44 71 GLY A N 1
ATOM 565 C CA . GLY A 1 71 ? 5.633 5.870 -16.042 1.00 93.44 71 GLY A CA 1
ATOM 566 C C . GLY A 1 71 ? 5.955 6.788 -14.860 1.00 93.44 71 GLY A C 1
ATOM 567 O O . GLY A 1 71 ? 7.112 6.883 -14.446 1.00 93.44 71 GLY A O 1
ATOM 568 N N . SER A 1 72 ? 4.942 7.493 -14.354 1.00 94.88 72 SER A N 1
ATOM 569 C CA . SER A 1 72 ? 5.044 8.297 -13.130 1.00 94.88 72 SER A CA 1
ATOM 570 C C . SER A 1 72 ? 4.695 7.441 -11.913 1.00 94.88 72 SER A C 1
ATOM 572 O O . SER A 1 72 ? 3.637 6.810 -11.905 1.00 94.88 72 SER A O 1
ATOM 574 N N . SER A 1 73 ? 5.539 7.448 -10.874 1.00 94.06 73 SER A N 1
ATOM 575 C CA . SER A 1 73 ? 5.306 6.683 -9.637 1.00 94.06 73 SER A CA 1
ATOM 576 C C . SER A 1 73 ? 4.104 7.186 -8.838 1.00 94.06 73 SER A C 1
ATOM 578 O O . SER A 1 73 ? 3.475 6.400 -8.142 1.00 94.06 73 SER A O 1
ATOM 580 N N . SER A 1 74 ? 3.750 8.463 -8.971 1.00 94.19 74 SER A N 1
ATOM 581 C CA . SER A 1 74 ? 2.596 9.068 -8.299 1.00 94.19 74 SER A CA 1
ATOM 582 C C . SER A 1 74 ? 1.253 8.790 -8.978 1.00 94.19 74 SER A C 1
ATOM 584 O O . SER A 1 74 ? 0.214 9.151 -8.438 1.00 94.19 74 SER A O 1
ATOM 586 N N . ASP A 1 75 ? 1.251 8.192 -10.170 1.00 94.31 75 ASP A N 1
ATOM 587 C CA . ASP A 1 75 ? 0.023 7.903 -10.907 1.00 94.31 75 ASP A CA 1
ATOM 588 C C . ASP A 1 75 ? -0.385 6.444 -10.697 1.00 94.31 75 ASP A C 1
ATOM 590 O O . ASP A 1 75 ? 0.264 5.530 -11.210 1.00 94.31 75 ASP A O 1
ATOM 594 N N . LYS A 1 76 ? -1.489 6.234 -9.971 1.00 93.06 76 LYS A N 1
ATOM 595 C CA . LYS A 1 76 ? -2.067 4.920 -9.646 1.00 93.06 76 LYS A CA 1
ATOM 596 C C . LYS A 1 76 ? -2.278 4.018 -10.867 1.00 93.06 76 LYS A C 1
ATOM 598 O O . LYS A 1 76 ? -2.177 2.803 -10.719 1.00 93.06 76 LYS A O 1
ATOM 603 N N . HIS A 1 77 ? -2.507 4.565 -12.065 1.00 94.62 77 HIS A N 1
ATOM 604 C CA . HIS A 1 77 ? -2.691 3.766 -13.288 1.00 94.62 77 HIS A CA 1
ATOM 605 C C . HIS A 1 77 ? -1.414 3.045 -13.740 1.00 94.62 77 HIS A C 1
ATOM 607 O O . HIS A 1 77 ? -1.484 2.047 -14.457 1.00 94.62 77 HIS A O 1
ATOM 613 N N . ASN A 1 78 ? -0.247 3.504 -13.282 1.00 96.19 78 ASN A N 1
ATOM 614 C CA . ASN A 1 78 ? 1.038 2.854 -13.533 1.00 96.19 78 ASN A CA 1
ATOM 615 C C . ASN A 1 78 ? 1.331 1.718 -12.538 1.00 96.19 78 ASN A C 1
ATOM 617 O O . ASN A 1 78 ? 2.410 1.124 -12.575 1.00 96.19 78 ASN A O 1
ATOM 621 N N . TRP A 1 79 ? 0.375 1.392 -11.666 1.00 96.69 79 TRP A N 1
ATOM 622 C CA . TRP A 1 79 ? 0.488 0.356 -10.649 1.00 96.69 79 TRP A CA 1
ATOM 623 C C . TRP A 1 79 ? -0.667 -0.629 -10.735 1.00 96.69 79 TRP A C 1
ATOM 625 O O . TRP A 1 79 ? -1.807 -0.261 -10.999 1.00 96.69 79 TRP A O 1
ATOM 635 N N . ILE A 1 80 ? -0.380 -1.888 -10.430 1.00 95.81 80 ILE A N 1
ATOM 636 C CA . ILE A 1 80 ? -1.388 -2.932 -10.258 1.00 95.81 80 ILE A CA 1
ATOM 637 C C . ILE A 1 80 ? -1.298 -3.433 -8.823 1.00 95.81 80 ILE A C 1
ATOM 639 O O . ILE A 1 80 ? -0.240 -3.905 -8.403 1.00 95.81 80 ILE A O 1
ATOM 643 N N . LEU A 1 81 ? -2.409 -3.373 -8.090 1.00 95.25 81 LEU A N 1
ATOM 644 C CA . LEU A 1 81 ? -2.557 -4.128 -6.851 1.00 95.25 81 LEU A CA 1
ATOM 645 C C . LEU A 1 81 ? -2.701 -5.612 -7.210 1.00 95.25 81 LEU A C 1
ATOM 647 O O . LEU A 1 81 ? -3.709 -6.030 -7.774 1.00 95.25 81 LEU A O 1
ATOM 651 N N . VAL A 1 82 ? -1.672 -6.401 -6.914 1.00 95.56 82 VAL A N 1
ATOM 652 C CA . VAL A 1 82 ? -1.643 -7.846 -7.181 1.00 95.56 82 VAL A CA 1
ATOM 653 C C . VAL A 1 82 ? -2.375 -8.604 -6.080 1.00 95.56 82 VAL A C 1
ATOM 655 O O . VAL A 1 82 ? -3.083 -9.570 -6.356 1.00 95.56 82 VAL A O 1
ATOM 658 N N . LYS A 1 83 ? -2.182 -8.180 -4.828 1.00 94.75 83 LYS A N 1
ATOM 659 C CA . LYS A 1 83 ? -2.758 -8.829 -3.650 1.00 94.75 83 LYS A CA 1
ATOM 660 C C . LYS A 1 83 ? -2.933 -7.820 -2.521 1.00 94.75 83 LYS A C 1
ATOM 662 O O . LYS A 1 83 ? -2.043 -7.000 -2.307 1.00 94.75 83 LYS A O 1
ATOM 667 N N . LEU A 1 84 ? -4.035 -7.932 -1.790 1.00 94.25 84 LEU A N 1
ATOM 668 C CA . LEU A 1 84 ? -4.258 -7.276 -0.505 1.00 94.25 84 LEU A CA 1
ATOM 669 C C . LEU A 1 84 ? -4.768 -8.338 0.469 1.00 94.25 84 LEU A C 1
ATOM 671 O O . LEU A 1 84 ? -5.723 -9.048 0.157 1.00 94.25 84 LEU A O 1
ATOM 675 N N . GLU A 1 85 ? -4.092 -8.476 1.601 1.00 94.25 85 GLU A N 1
ATOM 676 C CA . GLU A 1 85 ? -4.497 -9.337 2.712 1.00 94.25 85 GLU A CA 1
ATOM 677 C C . GLU A 1 85 ? -4.666 -8.472 3.954 1.00 94.25 85 GLU A C 1
ATOM 679 O O . GLU A 1 85 ? -3.771 -7.689 4.266 1.00 94.25 85 GLU A O 1
ATOM 684 N N . GLU A 1 86 ? -5.799 -8.626 4.630 1.00 91.19 86 GLU A N 1
ATOM 685 C CA . GLU A 1 86 ? -6.185 -7.905 5.845 1.00 91.19 86 GLU A CA 1
ATOM 686 C C . GLU A 1 86 ? -6.293 -8.913 6.998 1.00 91.19 86 GLU A C 1
ATOM 688 O O . GLU A 1 86 ? -6.757 -10.040 6.782 1.00 91.19 86 GLU A O 1
ATOM 693 N N . PHE A 1 87 ? -5.856 -8.519 8.195 1.00 86.50 87 PHE A N 1
ATOM 694 C CA . PHE A 1 87 ? -5.799 -9.363 9.392 1.00 86.50 87 PHE A CA 1
ATOM 695 C C . PHE A 1 87 ? -6.392 -8.654 10.612 1.00 86.50 87 PHE A C 1
ATOM 697 O O . PHE A 1 87 ? -6.219 -7.414 10.731 1.00 86.50 87 PHE A O 1
#